Protein AF-A0A0S2JDD2-F1 (afdb_monomer_lite)

Structure (mmCIF, N/CA/C/O backbone):
data_AF-A0A0S2JDD2-F1
#
_entry.id   AF-A0A0S2JDD2-F1
#
loop_
_atom_site.group_PDB
_atom_site.id
_a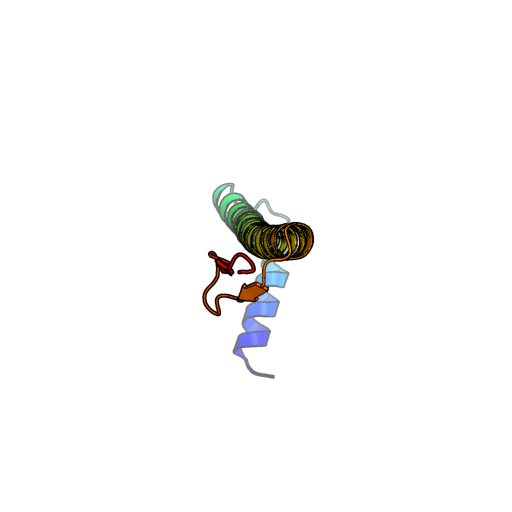tom_site.type_symbol
_atom_site.label_atom_id
_atom_site.label_alt_id
_atom_site.label_comp_id
_atom_site.label_asym_id
_atom_site.label_entity_id
_atom_site.label_seq_id
_atom_site.pdbx_PDB_ins_code
_atom_site.C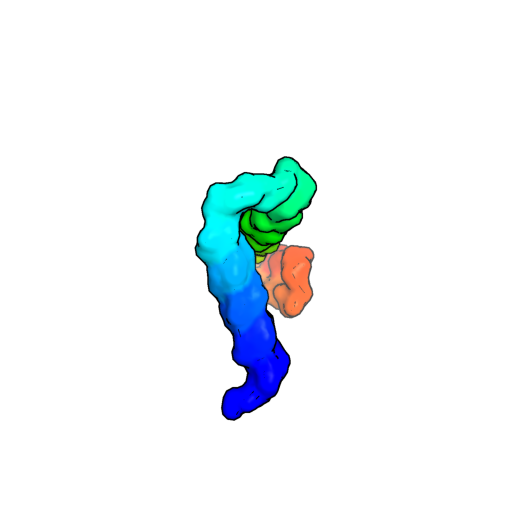artn_x
_atom_site.Cartn_y
_atom_site.Cartn_z
_atom_site.occupancy
_atom_site.B_iso_or_equiv
_atom_site.auth_seq_id
_atom_site.auth_comp_id
_atom_site.auth_asym_id
_atom_site.auth_atom_id
_atom_site.pdbx_PDB_model_num
ATOM 1 N N . MET A 1 1 ? -20.280 -23.378 8.799 1.00 55.19 1 MET A N 1
ATOM 2 C CA . MET A 1 1 ? -19.835 -22.027 9.203 1.00 55.19 1 MET A CA 1
ATOM 3 C C . MET A 1 1 ? -18.984 -22.124 10.449 1.00 55.19 1 MET A C 1
ATOM 5 O O . MET A 1 1 ? -19.448 -22.619 11.471 1.00 55.19 1 MET A O 1
ATOM 9 N N . ASN A 1 2 ? -17.736 -21.687 10.344 1.00 72.81 2 ASN A N 1
ATOM 10 C CA . ASN A 1 2 ? -16.764 -21.726 11.426 1.00 72.81 2 ASN A CA 1
ATOM 11 C C . ASN A 1 2 ? -17.213 -20.713 12.490 1.00 72.81 2 ASN A C 1
ATOM 13 O O . ASN A 1 2 ? -17.469 -19.556 12.155 1.00 72.81 2 ASN A O 1
ATOM 17 N N . LYS A 1 3 ? -17.346 -21.140 13.756 1.00 76.25 3 LYS A N 1
ATOM 18 C CA . LYS A 1 3 ? -17.853 -20.298 14.861 1.00 76.25 3 LYS A CA 1
ATOM 19 C C . LYS A 1 3 ? -17.165 -18.927 14.925 1.00 76.25 3 LYS A C 1
ATOM 21 O O . LYS A 1 3 ? -17.837 -17.933 15.157 1.00 76.25 3 LYS A O 1
ATOM 26 N N . LEU A 1 4 ? -15.871 -18.883 14.607 1.00 77.88 4 LEU A N 1
ATOM 27 C CA . LEU A 1 4 ? -15.051 -17.673 14.550 1.00 77.88 4 LEU A CA 1
ATOM 28 C C . LEU A 1 4 ? -15.621 -16.586 13.616 1.00 77.88 4 LEU A C 1
ATOM 30 O O . LEU A 1 4 ? -15.670 -15.416 13.977 1.00 77.88 4 LEU A O 1
ATOM 34 N N . THR A 1 5 ? -16.094 -16.971 12.429 1.00 82.69 5 THR A N 1
ATOM 35 C CA . THR A 1 5 ? -16.645 -16.042 11.429 1.00 82.69 5 THR A CA 1
ATOM 36 C C . THR A 1 5 ? -17.975 -15.448 11.887 1.00 82.69 5 THR A C 1
ATOM 38 O O . THR A 1 5 ? -18.252 -14.281 11.627 1.00 82.69 5 THR A O 1
ATOM 41 N N . ASN A 1 6 ? -18.791 -16.239 12.589 1.00 84.12 6 ASN A N 1
ATOM 42 C CA . ASN A 1 6 ? -20.060 -15.771 13.142 1.00 84.12 6 ASN A CA 1
ATOM 43 C C . ASN A 1 6 ? -19.834 -14.835 14.335 1.00 84.12 6 ASN A C 1
ATOM 45 O O . ASN A 1 6 ? -20.510 -13.817 14.433 1.00 84.12 6 ASN A O 1
ATOM 49 N N . THR A 1 7 ? -18.851 -15.133 15.190 1.00 84.88 7 THR A N 1
ATOM 50 C CA . THR A 1 7 ? -18.463 -14.256 16.304 1.00 84.88 7 THR A CA 1
ATOM 51 C C . THR A 1 7 ? -17.936 -12.911 15.803 1.00 84.88 7 THR A C 1
ATOM 53 O O . THR A 1 7 ? -18.397 -11.877 16.269 1.00 84.88 7 THR A O 1
ATOM 56 N N . MET A 1 8 ? -17.049 -12.908 14.800 1.00 85.50 8 MET A N 1
ATOM 57 C CA . MET A 1 8 ? -16.545 -11.665 14.200 1.00 85.50 8 MET A CA 1
ATOM 58 C C . MET A 1 8 ? -17.670 -10.846 13.548 1.00 85.50 8 MET A C 1
ATOM 60 O O . MET A 1 8 ? -17.730 -9.633 13.713 1.00 85.50 8 MET A O 1
ATOM 64 N N . LYS A 1 9 ? -18.598 -11.505 12.838 1.00 84.12 9 LYS A N 1
ATOM 65 C CA . LYS A 1 9 ? -19.761 -10.831 12.240 1.00 84.12 9 LYS A CA 1
ATOM 66 C C . LYS A 1 9 ? -20.679 -10.193 13.279 1.00 84.12 9 LYS A C 1
ATOM 68 O O . LYS A 1 9 ? -21.140 -9.086 13.035 1.00 84.12 9 LYS A O 1
ATOM 73 N N . SER A 1 10 ? -20.953 -10.879 14.391 1.00 83.50 10 SER A N 1
ATOM 74 C CA . SER A 1 10 ? -21.795 -10.322 15.459 1.00 83.50 10 SER A CA 1
ATOM 75 C C . SER A 1 10 ? -21.126 -9.109 16.089 1.00 83.50 10 SER A C 1
ATOM 77 O O . SER A 1 10 ? -21.752 -8.072 16.196 1.00 83.50 10 SER A O 1
ATOM 79 N N . PHE A 1 11 ? -19.825 -9.194 16.370 1.00 81.75 11 PHE A N 1
ATOM 80 C CA . PHE A 1 11 ? -19.068 -8.087 16.949 1.00 81.75 11 PHE A CA 1
ATOM 81 C C . PHE A 1 11 ? -19.058 -6.837 16.055 1.00 81.75 11 PHE A C 1
ATOM 83 O O . PHE A 1 11 ? -19.275 -5.734 16.536 1.00 81.75 11 PHE A O 1
ATOM 90 N N . ILE A 1 12 ? -18.855 -7.005 14.742 1.00 82.69 12 ILE A N 1
ATOM 91 C CA . ILE A 1 12 ? -18.916 -5.892 13.778 1.00 82.69 12 ILE A CA 1
ATOM 92 C C . ILE A 1 12 ? -20.331 -5.310 13.698 1.00 82.69 12 ILE A C 1
ATOM 94 O O . ILE A 1 12 ? -20.486 -4.100 13.575 1.00 82.69 12 ILE A O 1
ATOM 98 N N . LYS A 1 13 ? -21.361 -6.161 13.755 1.00 84.06 13 LYS A N 1
ATOM 99 C CA . LYS A 1 13 ? -22.758 -5.726 13.721 1.00 84.06 13 LYS A CA 1
ATOM 100 C C . LYS A 1 13 ? -23.114 -4.914 14.968 1.00 84.06 13 LYS A C 1
ATOM 102 O O . LYS A 1 13 ? -23.621 -3.810 14.828 1.00 84.06 13 LYS A O 1
ATOM 107 N N . ASP A 1 14 ? -22.772 -5.428 16.144 1.00 78.88 14 ASP A N 1
ATOM 108 C CA . ASP A 1 14 ? -23.033 -4.778 17.428 1.00 78.88 14 ASP A CA 1
ATOM 109 C C . ASP A 1 14 ? -22.252 -3.453 17.542 1.00 78.88 14 ASP A C 1
ATOM 111 O O . ASP A 1 14 ? -22.791 -2.465 18.017 1.00 78.88 14 ASP A O 1
ATOM 115 N N . PHE A 1 15 ? -21.023 -3.389 17.012 1.00 73.69 15 PHE A N 1
ATOM 116 C CA . PHE A 1 15 ? -20.214 -2.163 16.947 1.00 73.69 15 PHE A CA 1
ATOM 117 C C . PHE A 1 15 ? -20.793 -1.081 16.018 1.00 73.69 15 PHE A C 1
ATOM 119 O O . PHE A 1 15 ? -20.642 0.105 16.290 1.00 73.69 15 PHE A O 1
ATOM 126 N N . ILE A 1 16 ? -21.419 -1.473 14.902 1.00 74.50 16 ILE A N 1
ATOM 127 C CA . ILE A 1 16 ? -22.055 -0.538 13.956 1.00 74.50 16 ILE A CA 1
ATOM 128 C C . ILE A 1 16 ? -23.417 -0.062 14.478 1.00 74.50 16 ILE A C 1
ATOM 130 O O . ILE A 1 16 ? -23.801 1.072 14.213 1.00 74.50 16 ILE A O 1
ATOM 134 N N . GLU A 1 17 ? -24.156 -0.930 15.175 1.00 76.25 17 GLU A N 1
ATOM 135 C CA . GLU A 1 17 ? -25.500 -0.646 15.698 1.00 76.25 17 GLU A CA 1
ATOM 136 C C . GLU A 1 17 ? -25.481 0.070 17.064 1.00 76.25 17 GLU A C 1
ATOM 138 O O . GLU A 1 17 ? -26.520 0.572 17.500 1.00 76.25 17 GLU A O 1
ATOM 143 N N . ASP A 1 18 ? -24.326 0.155 17.736 1.00 73.44 18 ASP A N 1
ATOM 144 C CA . ASP A 1 18 ? -24.179 0.898 18.990 1.00 73.44 18 ASP A CA 1
ATOM 145 C C . ASP A 1 18 ? -24.112 2.416 18.743 1.00 73.44 18 ASP A C 1
ATOM 147 O O . ASP A 1 18 ? -23.054 3.038 18.633 1.00 73.44 18 ASP A O 1
ATOM 151 N N . GLU A 1 19 ? -25.293 3.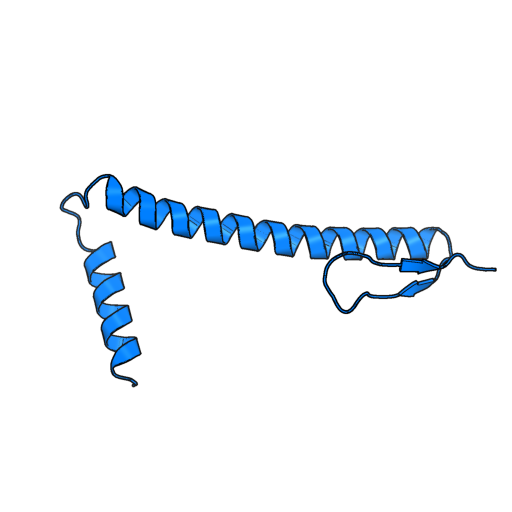031 18.660 1.00 62.44 19 GLU A N 1
ATOM 152 C CA . GLU A 1 19 ? -25.469 4.481 18.519 1.00 62.44 19 GLU A CA 1
ATOM 153 C C . GLU A 1 19 ? -25.256 5.246 19.843 1.00 62.44 19 GLU A C 1
ATOM 155 O O . GLU A 1 19 ? -25.350 6.476 19.881 1.00 62.44 19 GLU A O 1
ATOM 160 N N . SER A 1 20 ? -24.934 4.554 20.946 1.00 64.56 20 SER A N 1
ATOM 161 C CA . SER A 1 20 ? -24.702 5.165 22.259 1.00 64.56 20 SER A CA 1
ATOM 162 C C . SER A 1 20 ? -23.255 5.620 22.454 1.00 64.56 20 SER A C 1
ATOM 164 O O . SER A 1 20 ? -22.633 5.376 23.477 1.00 64.56 20 SER A O 1
ATOM 166 N N . GLY A 1 21 ? -22.722 6.356 21.476 1.00 59.81 21 GLY A N 1
ATOM 167 C CA . GLY A 1 21 ? -21.524 7.170 21.685 1.00 59.81 21 GLY A CA 1
ATOM 168 C C . GLY A 1 21 ? -20.331 6.381 22.217 1.00 59.81 21 GLY A C 1
ATOM 169 O O . GLY A 1 21 ? -19.749 6.748 23.237 1.00 59.81 21 GLY A O 1
ATOM 170 N N . LEU A 1 22 ? -19.977 5.321 21.496 1.00 57.16 22 LEU A N 1
ATOM 171 C CA . LEU A 1 22 ? -18.654 4.718 21.477 1.00 57.16 22 LEU A CA 1
ATOM 172 C C . LEU A 1 22 ? -17.592 5.807 21.760 1.00 57.16 22 LEU A C 1
ATOM 174 O O . LEU A 1 22 ? -17.544 6.841 21.088 1.00 57.16 22 LEU A O 1
ATOM 178 N N . THR A 1 23 ? -16.825 5.668 22.836 1.00 70.12 23 THR A N 1
ATOM 179 C CA . THR A 1 23 ? -15.995 6.759 23.372 1.00 70.12 23 THR A CA 1
ATOM 180 C C . THR A 1 23 ? -14.975 7.242 22.327 1.00 70.12 23 THR A C 1
ATOM 182 O O . THR A 1 23 ? -14.635 6.511 21.397 1.00 70.12 23 THR A O 1
ATOM 185 N N . ALA A 1 24 ? -14.433 8.464 22.454 1.00 76.75 24 ALA A N 1
ATOM 186 C CA . ALA A 1 24 ? -13.483 9.038 21.478 1.00 76.75 24 ALA A CA 1
ATOM 187 C C . ALA A 1 24 ? -12.322 8.092 21.078 1.00 76.75 24 ALA A C 1
ATOM 189 O O . ALA A 1 24 ? -11.780 8.187 19.977 1.00 76.75 24 ALA A O 1
ATOM 190 N N . VAL A 1 25 ? -11.962 7.160 21.963 1.00 77.81 25 VAL A N 1
ATOM 191 C CA . VAL A 1 25 ? -10.925 6.140 21.772 1.00 77.81 25 VAL A CA 1
ATOM 192 C C . VAL A 1 25 ? -11.288 5.125 20.686 1.00 77.81 25 VAL A C 1
ATOM 194 O O . VAL A 1 25 ? -10.428 4.692 19.927 1.00 77.81 25 VAL A O 1
ATOM 197 N N . GLU A 1 26 ? -12.550 4.749 20.561 1.00 77.62 26 GLU A N 1
ATOM 198 C CA . GLU A 1 26 ? -12.968 3.680 19.657 1.00 77.62 26 GLU A CA 1
ATOM 199 C C . GLU A 1 26 ? -13.239 4.211 18.241 1.00 77.62 26 GLU A C 1
ATOM 201 O O . GLU A 1 26 ? -12.877 3.562 17.256 1.00 77.62 26 GLU A O 1
ATOM 206 N N . TYR A 1 27 ? -13.722 5.454 18.123 1.00 81.94 27 TYR A N 1
ATOM 207 C CA . TYR A 1 27 ? -13.705 6.186 16.852 1.00 81.94 27 TYR A CA 1
ATOM 208 C C . TYR A 1 27 ? -12.283 6.399 16.330 1.00 81.94 27 TYR A C 1
ATOM 210 O O . TYR A 1 27 ? -12.059 6.331 15.122 1.00 81.94 27 TYR A O 1
ATOM 218 N N . ALA A 1 28 ? -11.304 6.609 17.215 1.00 86.00 28 ALA A N 1
ATOM 219 C CA . ALA A 1 28 ? -9.905 6.706 16.809 1.00 86.00 28 ALA A CA 1
ATOM 220 C C . ALA A 1 28 ? -9.381 5.379 16.233 1.00 86.00 28 ALA A C 1
ATOM 222 O O . ALA A 1 28 ? -8.631 5.391 15.258 1.00 86.00 28 ALA A O 1
ATOM 223 N N . ILE A 1 29 ? -9.811 4.236 16.777 1.00 88.00 29 ILE A N 1
ATOM 224 C CA . ILE A 1 29 ? -9.440 2.908 16.265 1.00 88.00 29 ILE A CA 1
ATOM 225 C C . ILE A 1 29 ? -10.110 2.645 14.910 1.00 88.00 29 ILE A C 1
ATOM 227 O O . ILE A 1 29 ? -9.433 2.233 13.965 1.00 88.00 29 ILE A O 1
ATOM 231 N N . ALA A 1 30 ? -11.410 2.929 14.781 1.00 86.81 30 ALA A N 1
ATOM 232 C CA . ALA A 1 30 ? -12.130 2.784 13.516 1.00 86.81 30 ALA A CA 1
ATOM 233 C C . ALA A 1 30 ? -11.552 3.703 12.428 1.00 86.81 30 ALA A C 1
ATOM 235 O O . ALA A 1 30 ? -11.248 3.252 11.323 1.00 86.81 30 ALA A O 1
ATOM 236 N N . GLY A 1 31 ? -11.316 4.975 12.759 1.00 89.94 31 GLY A N 1
ATOM 237 C CA . GLY A 1 31 ? -10.664 5.934 11.870 1.00 89.94 31 GLY A CA 1
ATOM 238 C C . GLY A 1 31 ? -9.248 5.499 11.490 1.00 89.94 31 GLY A C 1
ATOM 239 O O . GLY A 1 31 ? -8.881 5.559 10.319 1.00 89.94 31 GLY A O 1
ATOM 240 N N . GLY A 1 32 ? -8.474 4.980 12.447 1.00 93.88 32 GLY A N 1
ATOM 241 C CA . GLY A 1 32 ? -7.136 4.441 12.211 1.00 93.88 32 GLY A CA 1
ATOM 242 C C . GLY A 1 32 ? -7.127 3.254 11.248 1.00 93.88 32 GLY A C 1
ATOM 243 O O . GLY A 1 32 ? -6.276 3.200 10.363 1.00 93.88 32 GLY A O 1
ATOM 244 N N . LEU A 1 33 ? -8.096 2.339 11.357 1.00 92.75 33 LEU A N 1
ATOM 245 C CA . LEU A 1 33 ? -8.239 1.212 10.431 1.00 92.75 33 LEU A CA 1
ATOM 246 C C . LEU A 1 33 ? -8.563 1.689 9.010 1.00 92.75 33 LEU A C 1
ATOM 248 O O . LEU A 1 33 ? -7.959 1.212 8.049 1.00 92.75 33 LEU A O 1
ATOM 252 N N . VAL A 1 34 ? -9.487 2.644 8.874 1.00 94.69 34 VAL A N 1
ATOM 253 C CA . VAL A 1 34 ? -9.869 3.207 7.570 1.00 94.69 34 VAL A CA 1
ATOM 254 C C . VAL A 1 34 ? -8.681 3.919 6.924 1.00 94.69 34 VAL A C 1
ATOM 256 O O . VAL A 1 34 ? -8.346 3.632 5.774 1.00 94.69 34 VAL A O 1
ATOM 259 N N . VAL A 1 35 ? -7.998 4.794 7.667 1.00 97.00 35 VAL A N 1
ATOM 260 C CA . VAL A 1 35 ? -6.812 5.510 7.175 1.00 97.00 35 VAL A CA 1
ATOM 261 C C . VAL A 1 35 ? -5.687 4.531 6.846 1.00 97.00 35 VAL A C 1
ATOM 263 O O . VAL A 1 35 ? -5.083 4.643 5.783 1.00 97.00 35 VAL A O 1
ATOM 266 N N . GLY A 1 36 ? -5.434 3.534 7.696 1.00 97.50 36 GLY A N 1
ATOM 267 C CA . GLY A 1 36 ? -4.438 2.492 7.441 1.00 97.50 36 GLY A CA 1
ATOM 268 C C . GLY A 1 36 ? -4.731 1.704 6.161 1.00 97.50 36 GLY A C 1
ATOM 269 O O . GLY A 1 36 ? -3.831 1.487 5.349 1.00 97.50 36 GLY A O 1
ATOM 270 N N . GLY A 1 37 ? -5.999 1.349 5.932 1.00 97.25 37 GLY A N 1
ATOM 271 C CA . GLY A 1 37 ? -6.449 0.723 4.689 1.00 97.25 37 GLY A CA 1
ATOM 272 C C . GLY A 1 37 ? -6.241 1.619 3.465 1.00 97.25 37 GLY A C 1
ATOM 273 O O . GLY A 1 37 ? -5.739 1.150 2.444 1.00 97.25 37 GLY A O 1
ATOM 274 N N . MET A 1 38 ? -6.556 2.915 3.573 1.00 97.94 38 MET A N 1
ATOM 275 C CA . MET A 1 38 ? -6.307 3.884 2.498 1.00 97.94 38 MET A CA 1
ATOM 276 C C . MET A 1 38 ? -4.814 4.029 2.195 1.00 97.94 38 MET A C 1
ATOM 278 O O . MET A 1 38 ? -4.437 4.013 1.026 1.00 97.94 38 MET A O 1
ATOM 282 N N . VAL A 1 39 ? -3.956 4.122 3.216 1.00 97.88 39 VAL A N 1
ATOM 283 C CA . VAL A 1 39 ? -2.496 4.180 3.038 1.00 97.88 39 VAL A CA 1
ATOM 284 C C . VAL A 1 39 ? -2.004 2.945 2.288 1.00 97.88 39 VAL A C 1
ATOM 286 O O . VAL A 1 39 ? -1.302 3.088 1.291 1.00 97.88 39 VAL A O 1
ATOM 289 N N . GLY A 1 40 ? -2.424 1.746 2.703 1.00 96.88 40 GLY A N 1
ATOM 290 C CA . GLY A 1 40 ? -2.080 0.507 2.004 1.00 96.88 40 GLY A CA 1
ATOM 291 C C . GLY A 1 40 ? -2.516 0.524 0.536 1.00 96.88 40 GLY A C 1
ATOM 292 O O . GLY A 1 40 ? -1.709 0.255 -0.351 1.00 96.88 40 GLY A O 1
ATOM 293 N N . ALA A 1 41 ? -3.763 0.922 0.268 1.00 97.06 41 ALA A N 1
ATOM 294 C CA . ALA A 1 41 ? -4.290 1.013 -1.091 1.00 97.06 41 ALA A CA 1
ATOM 295 C C . ALA A 1 41 ? -3.504 2.006 -1.965 1.00 97.06 41 ALA A C 1
ATOM 297 O O . ALA A 1 41 ? -3.186 1.689 -3.111 1.00 97.06 41 ALA A O 1
ATOM 298 N N . PHE A 1 42 ? -3.157 3.185 -1.439 1.00 96.94 42 PHE A N 1
ATOM 299 C CA . PHE A 1 42 ? -2.393 4.188 -2.183 1.00 96.94 42 PHE A CA 1
ATOM 300 C C . PHE A 1 42 ? -0.938 3.791 -2.410 1.00 96.94 42 PHE A C 1
ATOM 302 O O . PHE A 1 42 ? -0.414 4.079 -3.482 1.00 96.94 42 PHE A O 1
ATOM 309 N N . LEU A 1 43 ? -0.296 3.109 -1.457 1.00 95.44 43 LEU A N 1
ATOM 310 C CA . LEU A 1 43 ? 1.048 2.562 -1.658 1.00 95.44 43 LEU A CA 1
ATOM 311 C C . LEU A 1 43 ? 1.040 1.536 -2.792 1.00 95.44 43 LEU A C 1
ATOM 313 O O . LEU A 1 43 ? 1.788 1.682 -3.755 1.00 95.44 43 LEU A O 1
ATOM 317 N N . THR A 1 44 ? 0.121 0.567 -2.742 1.00 93.19 44 THR A N 1
ATOM 318 C CA . THR A 1 44 ? -0.020 -0.437 -3.803 1.00 93.19 44 THR A CA 1
ATOM 319 C C . THR A 1 44 ? -0.356 0.203 -5.149 1.00 93.19 44 THR A C 1
ATOM 321 O O . THR A 1 44 ? 0.206 -0.178 -6.176 1.00 93.19 44 THR A O 1
ATOM 324 N N . LEU A 1 45 ? -1.257 1.187 -5.182 1.00 93.69 45 LEU A N 1
ATOM 325 C CA . LEU A 1 45 ? -1.585 1.897 -6.416 1.00 93.69 45 LEU A CA 1
ATOM 326 C C . LEU A 1 45 ? -0.377 2.673 -6.959 1.00 93.69 45 LEU A C 1
ATOM 328 O O . LEU A 1 45 ? -0.114 2.617 -8.158 1.00 93.69 45 LEU A O 1
ATOM 332 N N . GLY A 1 46 ? 0.358 3.367 -6.089 1.00 92.31 46 GLY A N 1
ATOM 333 C CA . GLY A 1 46 ? 1.552 4.132 -6.437 1.00 92.31 46 GLY A CA 1
ATOM 334 C C . GLY A 1 46 ? 2.654 3.248 -7.012 1.00 92.31 46 GLY A C 1
ATOM 335 O O . GLY A 1 46 ? 3.164 3.544 -8.087 1.00 92.31 46 GLY A O 1
ATOM 336 N N . GLU A 1 47 ? 2.957 2.124 -6.363 1.00 88.94 47 GLU A N 1
ATOM 337 C CA . GLU A 1 47 ? 3.941 1.149 -6.848 1.00 88.94 47 GLU A CA 1
ATOM 338 C C . GLU A 1 47 ? 3.581 0.617 -8.240 1.00 88.94 47 GLU A C 1
ATOM 340 O O . GLU A 1 47 ? 4.418 0.623 -9.148 1.00 88.94 47 GLU A O 1
ATOM 345 N N . ASN A 1 48 ? 2.318 0.227 -8.441 1.00 89.50 48 ASN A N 1
ATOM 346 C CA . ASN A 1 48 ? 1.839 -0.243 -9.740 1.00 89.50 48 ASN A CA 1
ATOM 347 C C . ASN A 1 48 ? 1.912 0.860 -10.807 1.00 89.50 48 ASN A C 1
ATOM 349 O O . ASN A 1 48 ? 2.378 0.616 -11.920 1.00 89.50 48 ASN A O 1
ATOM 353 N N . ALA A 1 49 ? 1.491 2.085 -10.479 1.00 92.69 49 ALA A N 1
ATOM 354 C CA . ALA A 1 49 ? 1.545 3.218 -11.399 1.00 92.69 49 ALA A CA 1
ATOM 355 C C . ALA A 1 49 ? 2.991 3.556 -11.798 1.00 92.69 49 ALA A C 1
ATOM 357 O O . ALA A 1 49 ? 3.284 3.706 -12.986 1.00 92.69 49 ALA A O 1
ATOM 358 N N . THR A 1 50 ? 3.916 3.611 -10.835 1.00 89.69 50 THR A N 1
ATOM 359 C CA . THR A 1 50 ? 5.345 3.835 -11.089 1.00 89.69 50 THR A CA 1
ATOM 360 C C . THR A 1 50 ? 5.944 2.737 -11.966 1.00 89.69 50 THR A C 1
ATOM 362 O O . THR A 1 50 ? 6.709 3.051 -12.883 1.00 89.69 50 THR A O 1
ATOM 365 N N . GLY A 1 51 ? 5.574 1.470 -11.747 1.00 87.31 51 GLY A N 1
ATOM 366 C CA . GLY A 1 51 ? 5.996 0.352 -12.595 1.00 87.31 51 GLY A CA 1
ATOM 367 C C . GLY A 1 51 ? 5.566 0.543 -14.051 1.00 87.31 51 GLY A C 1
ATOM 368 O O . GLY A 1 51 ? 6.397 0.508 -14.960 1.00 87.31 51 GLY A O 1
ATOM 369 N N . GLN A 1 52 ? 4.288 0.861 -14.273 1.00 90.88 52 GLN A N 1
ATOM 370 C CA . GLN A 1 52 ? 3.748 1.065 -15.621 1.00 90.88 52 GLN A CA 1
ATOM 371 C C . GLN A 1 52 ? 4.356 2.280 -16.332 1.00 90.88 52 GLN A C 1
ATOM 373 O O . GLN A 1 52 ? 4.666 2.208 -17.522 1.00 90.88 52 GLN A O 1
ATOM 378 N N . ILE A 1 53 ? 4.581 3.386 -15.616 1.00 91.44 53 ILE A N 1
ATOM 379 C CA . ILE A 1 53 ? 5.235 4.577 -16.178 1.00 91.44 53 ILE A CA 1
ATOM 380 C C . ILE A 1 53 ? 6.684 4.264 -16.555 1.00 91.44 53 ILE A C 1
ATOM 382 O O . ILE A 1 53 ? 7.128 4.627 -17.643 1.00 91.44 53 ILE A O 1
ATOM 386 N N . THR A 1 54 ? 7.415 3.556 -15.692 1.00 89.12 54 THR A N 1
ATOM 387 C CA . THR A 1 54 ? 8.800 3.153 -15.974 1.00 89.12 54 THR A CA 1
ATOM 388 C C . THR A 1 54 ? 8.868 2.251 -17.204 1.00 89.12 54 THR A C 1
ATOM 390 O O . THR A 1 54 ? 9.717 2.452 -18.072 1.00 89.12 54 THR A O 1
ATOM 393 N N . LYS A 1 55 ? 7.922 1.317 -17.339 1.00 90.00 55 LYS A N 1
ATOM 394 C CA . LYS A 1 55 ? 7.787 0.445 -18.511 1.00 90.00 55 LYS A CA 1
ATOM 395 C C . LYS A 1 55 ? 7.537 1.219 -19.796 1.00 90.00 55 LYS A C 1
ATOM 397 O O . LYS A 1 55 ? 8.216 0.977 -20.792 1.00 90.00 55 LYS A O 1
ATOM 402 N N . LEU A 1 56 ? 6.609 2.173 -19.764 1.00 91.69 56 LEU A N 1
ATOM 403 C CA . LEU A 1 56 ? 6.317 3.026 -20.911 1.00 91.69 56 LEU A CA 1
ATOM 404 C C . LEU A 1 56 ? 7.520 3.898 -21.288 1.00 91.69 56 LEU A C 1
ATOM 406 O O . LEU A 1 56 ? 7.858 3.989 -22.464 1.00 91.69 56 LEU A O 1
ATOM 410 N N . SER A 1 57 ? 8.186 4.498 -20.299 1.00 91.25 57 SER A N 1
ATOM 411 C CA . SER A 1 57 ? 9.387 5.316 -20.500 1.00 91.25 57 SER A CA 1
ATOM 412 C C . SER A 1 57 ? 10.521 4.509 -21.140 1.00 91.25 57 SER A C 1
ATOM 414 O O . SER A 1 57 ? 11.129 4.951 -22.111 1.00 91.25 57 SER A O 1
ATOM 416 N N . CYS A 1 58 ? 10.748 3.284 -20.656 1.00 91.38 58 CYS A N 1
ATOM 417 C CA . CYS A 1 58 ? 11.730 2.360 -21.217 1.00 91.38 58 CYS A CA 1
ATOM 418 C C . CYS A 1 58 ? 11.431 2.008 -22.674 1.00 91.38 58 CYS A C 1
ATOM 420 O O . CYS A 1 58 ? 12.314 2.062 -23.525 1.00 91.38 58 CYS A O 1
ATOM 422 N N . ALA A 1 59 ? 10.178 1.659 -22.967 1.00 90.81 59 ALA A N 1
ATOM 423 C CA . ALA A 1 59 ? 9.766 1.338 -24.325 1.00 90.81 59 ALA A CA 1
ATOM 424 C C . ALA A 1 59 ? 9.911 2.556 -25.253 1.00 90.81 59 ALA A C 1
ATOM 426 O O . ALA A 1 59 ? 10.368 2.419 -26.385 1.00 90.81 59 ALA A O 1
ATOM 427 N N . ALA A 1 60 ? 9.578 3.754 -24.762 1.00 92.38 60 ALA A N 1
ATOM 428 C CA . ALA A 1 60 ? 9.708 4.997 -25.516 1.00 92.38 60 ALA A CA 1
ATOM 429 C C . ALA A 1 60 ? 11.171 5.360 -25.829 1.00 92.38 60 ALA A C 1
ATOM 431 O O . ALA A 1 60 ? 11.431 5.961 -26.868 1.00 92.38 60 ALA A O 1
ATOM 432 N N . SER A 1 61 ? 12.125 4.982 -24.972 1.00 91.56 61 SER A N 1
ATOM 433 C CA . SER A 1 61 ? 13.562 5.161 -25.218 1.00 91.56 61 SER A CA 1
ATOM 434 C C . SER A 1 61 ? 14.207 4.017 -26.011 1.00 91.56 61 SER A C 1
ATOM 436 O O . SER A 1 61 ? 15.412 4.047 -26.253 1.00 91.56 61 SER A O 1
ATOM 438 N N . GLY A 1 62 ? 13.426 3.016 -26.433 1.00 90.25 62 GLY A N 1
ATOM 439 C CA . GLY A 1 62 ? 13.905 1.847 -27.173 1.00 90.25 62 GLY A CA 1
ATOM 440 C C . GLY A 1 62 ? 14.557 0.767 -26.304 1.00 90.25 62 GLY A C 1
ATOM 441 O O . GLY A 1 62 ? 15.057 -0.216 -26.839 1.00 90.25 62 GLY A O 1
ATOM 442 N N . GLY A 1 63 ? 14.558 0.922 -24.978 1.00 89.19 63 GLY A N 1
ATOM 443 C CA . GLY A 1 63 ? 15.109 -0.058 -24.046 1.00 89.19 63 GLY A CA 1
ATOM 444 C C . GLY A 1 63 ? 14.174 -1.237 -23.766 1.00 89.19 63 GLY A C 1
ATOM 445 O O . GLY A 1 63 ? 12.972 -1.198 -24.034 1.00 89.19 63 GLY A O 1
ATOM 446 N N . THR A 1 64 ? 14.720 -2.284 -23.146 1.00 88.44 64 THR A N 1
ATOM 447 C CA . THR A 1 64 ? 13.947 -3.438 -22.665 1.00 88.44 64 THR A CA 1
ATOM 448 C C . THR A 1 64 ? 13.705 -3.327 -21.166 1.00 88.44 64 THR A C 1
ATOM 450 O O . THR A 1 64 ? 14.636 -3.182 -20.371 1.00 88.44 64 THR A O 1
ATOM 453 N N . TYR A 1 65 ? 12.436 -3.406 -20.779 1.00 85.69 65 TYR A N 1
ATOM 454 C CA . TYR A 1 65 ? 12.021 -3.365 -19.385 1.00 85.69 65 TYR A CA 1
ATOM 455 C C . TYR A 1 65 ? 12.083 -4.764 -18.767 1.00 85.69 65 TYR A C 1
ATOM 457 O O . TYR A 1 65 ? 11.539 -5.715 -19.332 1.00 85.69 65 TYR A O 1
ATOM 465 N N . THR A 1 66 ? 12.678 -4.873 -17.579 1.00 84.38 66 THR A N 1
ATOM 466 C CA . THR A 1 66 ? 12.693 -6.113 -16.792 1.00 84.38 66 THR A CA 1
ATOM 467 C C . THR A 1 66 ? 11.903 -5.897 -15.501 1.00 84.38 66 THR A C 1
ATOM 469 O O . THR A 1 66 ? 12.268 -5.053 -14.680 1.00 84.38 66 THR A O 1
ATOM 472 N N . GLU A 1 67 ? 10.797 -6.632 -15.339 1.00 75.12 67 GLU A N 1
ATOM 473 C CA . GLU A 1 67 ? 9.952 -6.581 -14.136 1.00 75.12 67 GLU A CA 1
ATOM 474 C C . GLU A 1 67 ? 10.758 -7.102 -12.926 1.00 75.12 67 GLU A C 1
ATOM 476 O O . GLU A 1 67 ? 11.311 -8.202 -12.978 1.00 75.12 67 GLU A O 1
ATOM 481 N N . SER A 1 68 ? 10.812 -6.341 -11.827 1.00 70.38 68 SER A N 1
ATOM 482 C CA . SER A 1 68 ? 11.306 -6.857 -10.543 1.00 70.38 68 SER A CA 1
ATOM 483 C C . SER A 1 68 ? 10.171 -7.602 -9.845 1.00 70.38 68 SER A C 1
ATOM 485 O O . SER A 1 68 ? 9.102 -7.040 -9.617 1.00 70.38 68 SER A O 1
ATOM 487 N N . THR A 1 69 ? 10.397 -8.864 -9.476 1.00 64.31 69 THR A N 1
ATOM 488 C CA . THR A 1 69 ? 9.419 -9.697 -8.752 1.00 64.31 69 THR A CA 1
ATOM 489 C C . THR A 1 69 ? 9.205 -9.269 -7.297 1.00 64.31 69 THR A C 1
ATOM 491 O O . THR A 1 69 ? 8.315 -9.790 -6.630 1.00 64.31 69 THR A O 1
ATOM 494 N N . THR A 1 70 ? 10.001 -8.321 -6.805 1.00 60.31 70 THR A N 1
ATOM 495 C CA . THR A 1 70 ? 9.881 -7.735 -5.468 1.00 60.31 70 THR A CA 1
ATOM 496 C C . THR A 1 70 ? 9.616 -6.246 -5.656 1.00 60.31 70 THR A C 1
ATOM 498 O O . THR A 1 70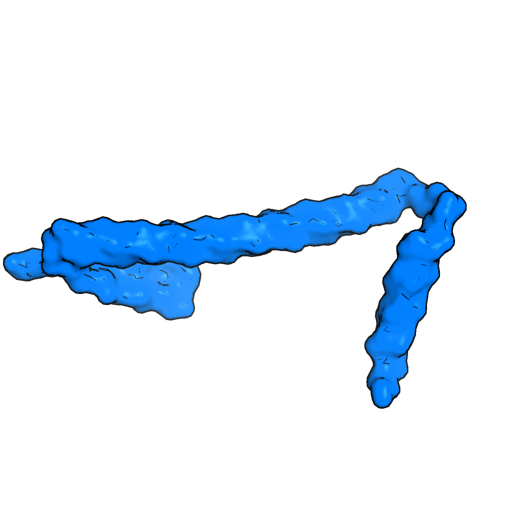 ? 10.403 -5.574 -6.3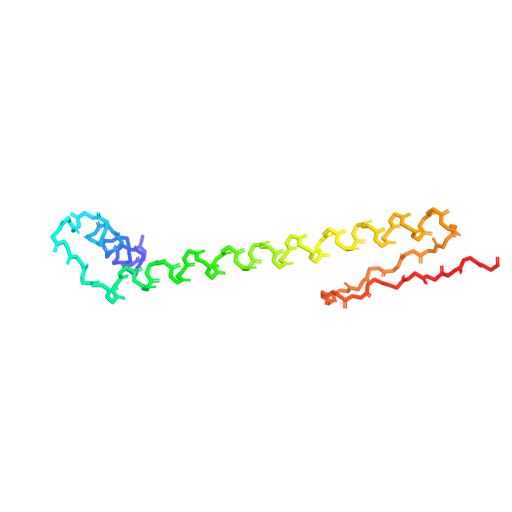27 1.00 60.31 70 THR A O 1
ATOM 501 N N . GLY A 1 71 ? 8.483 -5.760 -5.142 1.00 58.00 71 GLY A N 1
ATOM 502 C CA . GLY A 1 71 ? 7.975 -4.404 -5.371 1.00 58.00 71 GLY A CA 1
ATOM 503 C C . GLY A 1 71 ? 9.058 -3.324 -5.312 1.00 58.00 71 GLY A C 1
ATOM 504 O O . GLY A 1 71 ? 9.850 -3.275 -4.375 1.00 58.00 71 GLY A O 1
ATOM 505 N N . GLY A 1 72 ? 9.078 -2.473 -6.340 1.00 65.38 72 GLY A N 1
ATOM 506 C CA . GLY A 1 72 ? 9.928 -1.286 -6.397 1.00 65.38 72 GLY A CA 1
ATOM 507 C C . GLY A 1 72 ? 11.376 -1.548 -6.813 1.00 65.38 72 GLY A C 1
ATOM 508 O O . GLY A 1 72 ? 12.271 -1.582 -5.980 1.00 65.38 72 GLY A O 1
ATOM 509 N N . THR A 1 73 ? 11.600 -1.696 -8.121 1.00 62.19 73 THR A N 1
ATOM 510 C CA . THR A 1 73 ? 12.733 -1.169 -8.923 1.00 62.19 73 THR A CA 1
ATOM 511 C C . THR A 1 73 ? 12.705 -1.881 -10.270 1.00 62.19 73 THR A C 1
ATOM 513 O O . THR A 1 73 ? 13.384 -2.869 -10.525 1.00 62.19 73 THR A O 1
ATOM 516 N N . ALA A 1 74 ? 11.836 -1.393 -11.143 1.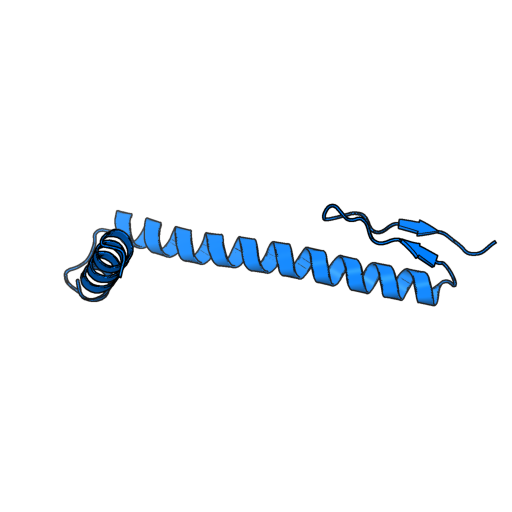00 68.50 74 ALA A N 1
ATOM 517 C CA . ALA A 1 74 ? 11.883 -1.721 -12.552 1.00 68.50 74 ALA A CA 1
ATOM 518 C C . ALA A 1 74 ? 13.246 -1.333 -13.143 1.00 68.50 74 ALA A C 1
ATOM 520 O O . ALA A 1 74 ? 13.669 -0.185 -12.997 1.00 68.50 74 ALA A O 1
ATOM 521 N N . SER A 1 75 ? 13.921 -2.267 -13.813 1.00 77.69 75 SER A N 1
ATOM 522 C CA . SER A 1 75 ? 15.188 -1.977 -14.483 1.00 77.69 75 SER A CA 1
ATOM 523 C C . SER A 1 75 ? 14.948 -1.772 -15.974 1.00 77.69 75 SER A C 1
ATOM 525 O O . SER A 1 75 ? 14.439 -2.659 -16.666 1.00 77.69 75 SER A O 1
ATOM 527 N N . CYS A 1 76 ? 15.304 -0.585 -16.455 1.00 84.56 76 CYS A N 1
ATOM 528 C CA . CYS A 1 76 ? 15.341 -0.261 -17.873 1.00 84.56 76 CYS A CA 1
ATOM 529 C C . CYS A 1 76 ? 16.749 -0.539 -18.389 1.00 84.56 76 CYS A C 1
ATOM 531 O O . CYS A 1 76 ? 17.692 0.151 -17.997 1.00 84.56 76 CYS A O 1
ATOM 533 N N . VAL A 1 77 ? 16.891 -1.520 -19.276 1.00 85.31 77 VAL A N 1
ATOM 534 C CA . VAL A 1 77 ? 18.157 -1.776 -19.967 1.00 85.31 77 VAL A CA 1
ATOM 535 C C . VAL A 1 77 ? 18.110 -1.043 -21.310 1.00 85.31 77 VAL A C 1
ATOM 537 O O . VAL A 1 77 ? 17.223 -1.344 -22.114 1.00 85.31 77 VAL A O 1
ATOM 540 N N . PRO A 1 78 ? 19.005 -0.070 -21.570 1.00 76.75 78 PRO A N 1
ATOM 541 C CA . PRO A 1 78 ? 19.075 0.604 -22.865 1.00 76.75 78 PRO A CA 1
ATOM 542 C C . PRO A 1 78 ? 19.313 -0.402 -23.998 1.00 76.75 78 PRO A C 1
ATOM 544 O O . PRO A 1 78 ? 20.011 -1.398 -23.802 1.00 76.75 78 PRO A O 1
ATOM 547 N N . ALA A 1 79 ? 18.753 -0.140 -25.181 1.00 70.44 79 ALA A N 1
ATOM 548 C CA . ALA A 1 79 ? 19.165 -0.853 -26.388 1.00 70.44 79 ALA A CA 1
ATOM 549 C C . ALA A 1 79 ? 20.660 -0.597 -26.685 1.00 70.44 79 ALA A C 1
ATOM 551 O O . ALA A 1 79 ? 21.164 0.464 -26.301 1.00 70.44 79 ALA A O 1
ATOM 552 N N . PRO A 1 80 ? 21.366 -1.557 -27.320 1.00 64.50 80 PRO A N 1
ATOM 553 C CA . PRO A 1 80 ? 22.742 -1.361 -27.774 1.00 64.50 80 PRO A CA 1
ATOM 554 C C . PRO A 1 80 ? 22.874 -0.229 -28.801 1.00 64.50 80 PRO A C 1
ATOM 556 O O . PRO A 1 80 ? 21.901 0.015 -29.553 1.00 64.50 80 PRO A O 1
#

Sequence (80 aa):
MNKLTNTMKSFIKDFIEDESGLTAVEYAIAGGLVVGGMVGAFLTLGENATGQITKLSCAASGGTYTESTTGGTASCVPAP

Radius of gyration: 22.12 Å; chains: 1; bounding box: 48×31×51 Å

Foldseek 3Di:
DPVVVVVVVVVVVCVVPPPPCPDPVVVVVVVCVVVVVVVVVVVVVVQVVVLVVVCVVLVVQVWDWDDDPDTDDIDTGHDD

Secondary structure (DSSP, 8-state):
--HHHHHHHHHHHHHHH-TTT--HHHHHHHHHHHHHHHHHHHHHHHHHHHHHHHHHHHHHTTPEEE--SSSS--EEEPP-

pLDDT: mean 82.57, std 11.35, range [55.19, 97.94]